Protein 2XTC (pdb70)

Sequence (136 aa):
SITSDEVNFLVYRYLQESGFSHSAFTFGIESHHISQSNINGTLVPPAALISILQKGLQYVEAEISINEDGTVFDGSITSDEVNFLVYRYLQESGFSHSAFTFGIESHISQNGTLVPPAALISILQKGLQYVEAEISI

Foldseek 3Di:
DDDPLRVLLLVLLVCVLVVVPVCNVVSCVVSVNVPRDDDVVPQDHCNNVVVVVVVVVVVVVVCVVPVPPDPPDD/DDDPLRVLVVVLLVCVVVVVVVCNVVSCVVVCNVCVVVVQDPCNNVVVVVVVVVVVVVVVVD

CATH classification: 1.20.960.30

GO terms:
  GO:0042802 identical protein binding (F, IPI)
  GO:0005515 protein binding (F, IPI)
  GO:0005654 nucleoplasm (C, TAS)
  GO:0072686 mitotic spindle (C, IDA)
  GO:0005634 nucleus (C, IDA)
  GO:0000976 transcription cis-regulatory region binding (F, IDA)
  GO:0003714 transcription corepressor activity (F, IDA)
  GO:0045893 positive regulation of DNA-templated transcription (P, IDA)
  GO:0045944 positive regulation of transcription by RNA polymerase II (P, IDA)
  GO:0042393 histone binding (F, IDA)
  GO:0000118 histone deacetylase complex (C, IDA)
  GO:0017053 transcription repressor complex (C, IDA)
  GO:0000122 negative regulation of transcription by RNA polymerase II (P, IDA)
  GO:0003714 transcription corepressor activity (F, IGI)
  GO:0006508 proteolysis (P, IMP)
  GO:0090263 positive regulation of canonical Wnt signaling pathway (P, IMP)
  GO:0007605 sensory perception of sound (P, IMP)

Solvent-accessible surface area: 8501 Å² total; per-residue (Å²): 140,23,75,80,66,72,4,10,23,18,0,45,42,16,0,84,82,49,57,30,76,122,0,10,151,24,0,8,128,50,13,105,26,93,125,21,154,49,84,20,129,141,24,82,104,39,11,3,64,51,27,0,40,54,0,53,68,49,56,111,54,69,112,65,139,116,129,138,41,88,147,188,102,127,142,27,62,76,107,91,2,9,64,20,0,46,46,16,0,81,80,52,51,31,70,119,0,10,150,31,0,6,110,34,11,151,34,118,123,109,33,135,154,21,75,100,42,14,2,57,62,33,0,59,63,0,51,84,60,57,62,60,95,90,84,130

Structure (mmCIF, N/CA/C/O backbone):
data_2XTC
#
_entry.id   2XTC
#
_cell.length_a   59.541
_cell.length_b   59.541
_cell.length_c   193.880
_cell.angle_alpha   90.00
_cell.angle_beta   90.00
_cell.angle_gamma   120.00
#
_symmetry.space_group_name_H-M   'P 61 2 2'
#
loop_
_entity.id
_entity.type
_entity.pdbx_description
1 polymer 'F-BOX-LIKE/WD REPEAT-CONTAINING PROTEIN TBL1X'
2 water water
#
loop_
_atom_site.group_PDB
_atom_site.id
_atom_site.type_symbol
_atom_site.label_atom_id
_atom_site.label_alt_id
_atom_site.label_comp_id
_atom_site.label_asym_id
_atom_site.label_entity_id
_atom_site.label_seq_id
_atom_site.pdbx_PDB_ins_code
_atom_site.Cartn_x
_atom_site.Cartn_y
_atom_site.Cartn_z
_atom_site.occupancy
_atom_site.B_iso_or_equiv
_atom_site.auth_seq_id
_atom_site.auth_comp_id
_atom_site.auth_asym_id
_atom_site.auth_atom_id
_atom_site.pdbx_PDB_model_num
ATOM 1 N N . SER A 1 2 ? -5.915 -18.489 -22.384 1.00 55.71 2 SER A N 1
ATOM 2 C CA . SER A 1 2 ? -7.025 -18.908 -21.454 1.00 55.37 2 SER A CA 1
ATOM 3 C C . SER A 1 2 ? -6.830 -18.191 -20.020 1.00 54.41 2 SER A C 1
ATOM 4 O O . SER A 1 2 ? -5.698 -18.058 -19.425 1.00 55.21 2 SER A O 1
ATOM 7 N N . ILE A 1 3 ? -8.058 -17.832 -19.478 1.00 52.83 3 ILE A N 1
ATOM 8 C CA . ILE A 1 3 ? -8.040 -16.379 -18.907 1.00 50.96 3 ILE A CA 1
ATOM 9 C C . ILE A 1 3 ? -7.691 -16.377 -17.423 1.00 49.43 3 ILE A C 1
ATOM 10 O O . ILE A 1 3 ? -8.240 -17.169 -16.665 1.00 49.12 3 ILE A O 1
ATOM 15 N N . THR A 1 4 ? -6.758 -15.515 -17.014 1.00 47.64 4 THR A N 1
ATOM 16 C CA . THR A 1 4 ? -6.342 -15.459 -15.593 1.00 45.95 4 THR A CA 1
ATOM 17 C C . THR A 1 4 ? -7.259 -14.592 -14.713 1.00 44.75 4 THR A C 1
ATOM 18 O O . THR A 1 4 ? -8.039 -13.777 -15.219 1.00 44.32 4 THR A O 1
ATOM 22 N N . SER A 1 5 ? -7.154 -14.773 -13.397 1.00 43.09 5 SER A N 1
ATOM 23 C CA . SER A 1 5 ? -7.903 -13.952 -12.443 1.00 42.13 5 SER A CA 1
ATOM 24 C C . SER A 1 5 ? -7.582 -12.465 -12.585 1.00 40.75 5 SER A C 1
ATOM 25 O O . SER A 1 5 ? -8.484 -11.640 -12.502 1.00 39.69 5 SER A O 1
ATOM 28 N N . ASP A 1 6 ? -6.305 -12.140 -12.811 1.00 39.84 6 ASP A N 1
ATOM 29 C CA . ASP A 1 6 ? -5.869 -10.748 -12.991 1.00 39.89 6 ASP A CA 1
ATOM 30 C C . ASP A 1 6 ? -6.550 -10.096 -14.182 1.00 39.11 6 ASP A C 1
ATOM 31 O O . ASP A 1 6 ? -7.006 -8.957 -14.103 1.00 39.06 6 ASP A O 1
ATOM 36 N N . GLU A 1 7 ? -6.629 -10.841 -15.275 1.00 38.62 7 GLU A N 1
ATOM 37 C CA . GLU A 1 7 ? -7.269 -10.386 -16.493 1.00 38.09 7 GLU A CA 1
ATOM 38 C C . GLU A 1 7 ? -8.749 -10.124 -16.302 1.00 36.80 7 GLU A C 1
ATOM 39 O O . GLU A 1 7 ? -9.248 -9.058 -16.673 1.00 36.53 7 GLU A O 1
ATOM 45 N N . VAL A 1 8 ? -9.465 -11.082 -15.723 1.00 35.49 8 VAL A N 1
ATOM 46 C CA . VAL A 1 8 ? -10.886 -10.834 -15.485 1.00 34.16 8 VAL A CA 1
ATOM 47 C C . VAL A 1 8 ? -11.107 -9.717 -14.469 1.00 32.99 8 VAL A C 1
ATOM 48 O O . VAL A 1 8 ? -11.991 -8.906 -14.663 1.00 32.75 8 VAL A O 1
ATOM 52 N N . ASN A 1 9 ? -10.265 -9.652 -13.436 1.00 31.93 9 ASN A N 1
ATOM 53 C CA . ASN A 1 9 ? -10.303 -8.552 -12.465 1.00 31.15 9 ASN A CA 1
ATOM 54 C C . ASN A 1 9 ? -10.071 -7.195 -13.140 1.00 30.54 9 ASN A C 1
ATOM 55 O O . ASN A 1 9 ? -10.807 -6.255 -12.894 1.00 31.01 9 ASN A O 1
ATOM 60 N N . PHE A 1 10 ? -9.087 -7.106 -14.024 1.00 30.41 10 PHE A N 1
ATOM 61 C CA . PHE A 1 10 ? -8.858 -5.848 -14.731 1.00 30.63 10 PHE A CA 1
ATOM 62 C C . PHE A 1 10 ? -10.039 -5.445 -15.614 1.00 30.39 10 PHE A C 1
ATOM 63 O O . PHE A 1 10 ? -10.474 -4.286 -15.600 1.00 30.49 10 PHE A O 1
ATOM 71 N N . LEU A 1 11 ? -10.562 -6.416 -16.362 1.00 29.74 11 LEU A N 1
ATOM 72 C CA . LEU A 1 11 ? -11.762 -6.231 -17.182 1.00 29.28 11 LEU A CA 1
ATOM 73 C C . LEU A 1 11 ? -12.934 -5.721 -16.369 1.00 28.26 11 LEU A C 1
ATOM 74 O O . LEU A 1 11 ? -13.601 -4.772 -16.775 1.00 28.29 11 LEU A O 1
ATOM 79 N N . VAL A 1 12 ? -13.175 -6.349 -15.216 1.00 27.28 12 VAL A N 1
ATOM 80 C CA . VAL A 1 12 ? -14.250 -5.942 -14.297 1.00 26.23 12 VAL A CA 1
ATOM 81 C C . VAL A 1 12 ? -14.015 -4.545 -13.692 1.00 25.68 12 VAL A C 1
ATOM 82 O O . VAL A 1 12 ? -14.919 -3.717 -13.652 1.00 25.13 12 VAL A O 1
ATOM 86 N N . TYR A 1 13 ? -12.800 -4.306 -13.212 1.00 25.68 13 TYR A N 1
ATOM 87 C CA . TYR A 1 13 ? -12.416 -2.999 -12.689 1.00 25.84 13 TYR A CA 1
ATOM 88 C C . TYR A 1 13 ? -12.737 -1.902 -13.722 1.00 25.83 13 TYR A C 1
ATOM 89 O O . TYR A 1 13 ? -13.384 -0.895 -13.402 1.00 25.50 13 TYR A O 1
ATOM 98 N N . ARG A 1 14 ? -12.300 -2.126 -14.959 1.00 25.27 14 ARG A N 1
ATOM 99 C CA . ARG A 1 14 ? -12.533 -1.170 -16.048 1.00 26.06 14 ARG A CA 1
ATOM 100 C C . ARG A 1 14 ? -14.002 -1.019 -16.404 1.00 26.15 14 ARG A C 1
ATOM 101 O O . ARG A 1 14 ? -14.454 0.088 -16.695 1.00 26.93 14 ARG A O 1
ATOM 109 N N . TYR A 1 15 ? -14.764 -2.112 -16.347 1.00 26.21 15 TYR A N 1
ATOM 110 C CA . TYR A 1 15 ? -16.224 -2.016 -16.490 1.00 26.13 15 TYR A CA 1
ATOM 111 C C . TYR A 1 15 ? -16.857 -1.119 -15.428 1.00 26.31 15 TYR A C 1
ATOM 112 O O . TYR A 1 15 ? -17.714 -0.294 -15.748 1.00 26.72 15 TYR A O 1
ATOM 121 N N . LEU A 1 16 ? -16.462 -1.282 -14.162 1.00 26.08 16 LEU A N 1
ATOM 122 C CA . LEU A 1 16 ? -17.064 -0.481 -13.097 1.00 26.11 16 LEU A CA 1
ATOM 123 C C . LEU A 1 16 ? -16.709 1.001 -13.277 1.00 26.69 16 LEU A C 1
ATOM 124 O O . LEU A 1 16 ? -17.540 1.871 -13.044 1.00 26.23 16 LEU A O 1
ATOM 129 N N . GLN A 1 17 ? -15.466 1.265 -13.685 1.00 27.50 17 GLN A N 1
ATOM 130 C CA . G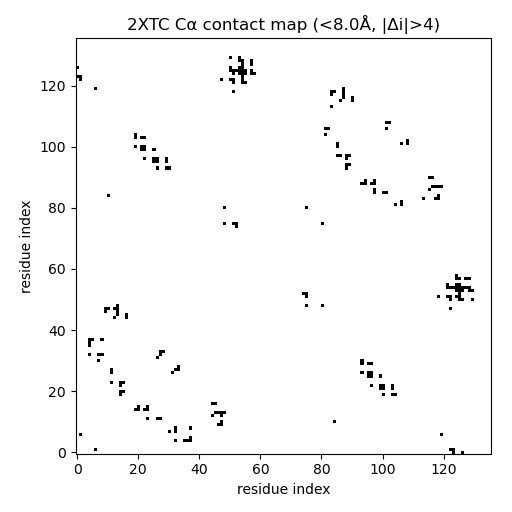LN A 1 17 ? -14.988 2.627 -13.941 1.00 28.63 17 GLN A CA 1
ATOM 131 C C . GLN A 1 17 ? -15.779 3.285 -15.064 1.00 28.90 17 GLN A C 1
ATOM 132 O O . GLN A 1 17 ? -16.329 4.365 -14.888 1.00 29.28 17 GLN A O 1
ATOM 138 N N . GLU A 1 18 ? -15.834 2.599 -16.204 1.00 29.70 18 GLU A N 1
ATOM 139 C CA . GLU A 1 18 ? -16.476 3.102 -17.411 1.00 30.58 18 GLU A CA 1
ATOM 140 C C . GLU A 1 18 ? -17.971 3.309 -17.245 1.00 30.96 18 GLU A C 1
ATOM 141 O O . GLU A 1 18 ? -18.545 4.182 -17.905 1.00 31.40 18 GLU A O 1
ATOM 147 N N . SER A 1 19 ? -18.588 2.543 -16.339 1.00 31.01 19 SER A N 1
ATOM 148 C CA . SER A 1 19 ? -20.028 2.657 -16.078 1.00 30.54 19 SER A CA 1
ATOM 149 C C . SER A 1 19 ? -20.328 3.645 -14.955 1.00 30.85 19 SER A C 1
ATOM 150 O O . SER A 1 19 ? -21.487 3.806 -14.562 1.00 30.96 19 SER A O 1
ATOM 153 N N . GLY A 1 20 ? -19.297 4.313 -14.438 1.00 30.61 20 GLY A N 1
ATOM 154 C CA . GLY A 1 20 ? -19.489 5.251 -13.329 1.00 30.68 20 GLY A CA 1
ATOM 155 C C . GLY A 1 20 ? -19.951 4.614 -12.018 1.00 30.54 20 GLY A C 1
ATOM 156 O O . GLY A 1 20 ? -20.675 5.251 -11.238 1.00 30.68 20 GLY A O 1
ATOM 157 N N . PHE A 1 21 ? -19.551 3.357 -11.780 1.00 30.05 21 PHE A N 1
ATOM 158 C CA . PHE A 1 21 ? -19.754 2.697 -10.468 1.00 30.04 21 PHE A CA 1
ATOM 159 C C . PHE A 1 21 ? -18.558 2.984 -9.556 1.00 29.31 21 PHE A C 1
ATOM 160 O O . PHE A 1 21 ? -17.703 2.143 -9.306 1.00 28.68 21 PHE A O 1
ATOM 168 N N . SER A 1 22 ? -18.553 4.213 -9.076 1.00 28.69 22 SER A N 1
ATOM 169 C CA . SER A 1 22 ? -17.480 4.852 -8.363 1.00 28.54 22 SER A CA 1
ATOM 170 C C . SER A 1 22 ? -17.109 4.139 -7.046 1.00 27.29 22 SER A C 1
ATOM 171 O O . SER A 1 22 ? -15.943 3.937 -6.719 1.00 26.46 22 SER A O 1
ATOM 174 N N . HIS A 1 23 ? -18.133 3.781 -6.293 1.00 26.95 23 HIS A N 1
ATOM 175 C CA . HIS A 1 23 ? -17.975 3.157 -4.988 1.00 26.82 23 HIS A CA 1
ATOM 176 C C . HIS A 1 23 ? -17.485 1.716 -5.118 1.00 26.39 23 HIS A C 1
ATOM 177 O O . HIS A 1 23 ? -16.606 1.276 -4.370 1.00 27.27 23 HIS A O 1
ATOM 184 N N . SER A 1 24 ? -18.027 1.000 -6.097 1.00 26.12 24 SER A N 1
ATOM 185 C CA . SER A 1 24 ? -17.599 -0.361 -6.395 1.00 25.67 24 SER A CA 1
ATOM 186 C C . SER A 1 24 ? -16.208 -0.422 -6.977 1.00 25.62 24 SER A C 1
ATOM 187 O O . SER A 1 24 ? -15.427 -1.298 -6.587 1.00 26.13 24 SER A O 1
ATOM 190 N N . ALA A 1 25 ? -15.897 0.480 -7.917 1.00 24.99 25 ALA A N 1
ATOM 191 C CA . ALA A 1 25 ? -14.556 0.562 -8.497 1.00 25.32 25 ALA A CA 1
ATOM 192 C C . ALA A 1 25 ? -13.478 0.687 -7.422 1.00 25.11 25 ALA A C 1
ATOM 193 O O . ALA A 1 25 ? -12.472 -0.037 -7.434 1.00 25.07 25 ALA A O 1
ATOM 195 N N . PHE A 1 26 ? -13.701 1.615 -6.496 1.00 25.83 26 PHE A N 1
ATOM 196 C CA . PHE A 1 26 ? -12.789 1.873 -5.391 1.00 26.29 26 PHE A CA 1
ATOM 197 C C . PHE A 1 26 ? -12.532 0.615 -4.530 1.00 26.46 26 PHE A C 1
ATOM 198 O O . PHE A 1 26 ? -11.387 0.205 -4.313 1.00 26.24 26 PHE A O 1
ATOM 206 N N . THR A 1 27 ? -13.620 0.024 -4.054 1.00 27.00 27 THR A N 1
ATOM 207 C CA . THR A 1 27 ? -13.580 -1.156 -3.203 1.00 28.29 27 THR A CA 1
ATOM 208 C C . THR A 1 27 ? -12.929 -2.311 -3.951 1.00 27.55 27 THR A C 1
ATOM 209 O O . THR A 1 27 ? -12.081 -2.992 -3.402 1.00 28.01 27 THR A O 1
ATOM 213 N N . PHE A 1 28 ? -13.301 -2.493 -5.216 1.00 27.13 28 PHE A N 1
ATOM 214 C CA . PHE A 1 28 ? -12.801 -3.606 -5.999 1.00 26.91 28 PHE A CA 1
ATOM 215 C C . PHE A 1 28 ? -11.330 -3.475 -6.376 1.00 26.76 28 PHE A C 1
ATOM 216 O O . PHE A 1 28 ? -10.599 -4.442 -6.304 1.00 26.89 28 PHE A O 1
ATOM 224 N N . GLY A 1 29 ? -10.888 -2.283 -6.764 1.00 27.40 29 GLY A N 1
ATOM 225 C CA . GLY A 1 29 ? -9.455 -2.053 -6.979 1.00 27.68 29 GLY A CA 1
ATOM 226 C C . GLY A 1 29 ? -8.579 -2.481 -5.803 1.00 28.15 29 GLY A C 1
ATOM 227 O O . GLY A 1 29 ? -7.499 -3.039 -5.995 1.00 28.24 29 GLY A O 1
ATOM 228 N N . ILE A 1 30 ? -9.042 -2.220 -4.582 1.00 29.09 30 ILE A N 1
ATOM 229 C CA . ILE A 1 30 ? -8.325 -2.634 -3.371 1.00 29.48 30 ILE A CA 1
ATOM 230 C C . ILE A 1 30 ? -8.444 -4.144 -3.093 1.00 29.78 30 ILE A C 1
ATOM 231 O O . ILE A 1 30 ? -7.435 -4.821 -2.910 1.00 29.67 30 ILE A O 1
ATOM 236 N N . GLU A 1 31 ? -9.676 -4.656 -3.074 1.00 30.09 31 GLU A N 1
ATOM 237 C CA . GLU A 1 31 ? -9.951 -6.064 -2.790 1.00 30.87 31 GLU A CA 1
ATOM 238 C C . GLU A 1 31 ? -9.310 -7.040 -3.767 1.00 31.38 31 GLU A C 1
ATOM 239 O O . GLU A 1 31 ? -8.880 -8.116 -3.363 1.00 31.52 31 GLU A O 1
ATOM 245 N N . SER A 1 32 ? -9.262 -6.670 -5.045 1.00 31.48 32 SER A N 1
ATOM 246 C CA . SER A 1 32 ? -8.645 -7.513 -6.067 1.00 32.13 32 SER A CA 1
ATOM 247 C C . SER A 1 32 ? -7.141 -7.260 -6.186 1.00 32.32 32 SER A C 1
ATOM 248 O O . SER A 1 32 ? -6.497 -7.862 -7.029 1.00 31.69 32 SER A O 1
ATOM 251 N N . HIS A 1 33 ? -6.608 -6.365 -5.341 1.00 33.22 33 HIS A N 1
ATOM 252 C CA A HIS A 1 33 ? -5.192 -5.975 -5.394 0.50 33.69 33 HIS A CA 1
ATOM 253 C CA B HIS A 1 33 ? -5.205 -5.929 -5.389 0.50 33.56 33 HIS A CA 1
ATOM 254 C C . HIS A 1 33 ? -4.773 -5.572 -6.826 1.00 33.92 33 HIS A C 1
ATOM 255 O O . HIS A 1 33 ? -3.738 -6.027 -7.329 1.00 33.52 33 HIS A O 1
ATOM 268 N N . ILE A 1 34 ? -5.581 -4.723 -7.478 1.00 34.68 34 ILE A N 1
ATOM 269 C CA . ILE A 1 34 ? -5.365 -4.295 -8.888 1.00 35.71 34 ILE A CA 1
ATOM 270 C C . ILE A 1 34 ? -3.995 -3.657 -9.202 1.00 37.00 34 ILE A C 1
ATOM 271 O O . ILE A 1 34 ? -3.450 -3.846 -10.297 1.00 36.32 34 ILE A O 1
ATOM 276 N N . SER A 1 35 ? -3.447 -2.916 -8.237 1.00 39.13 35 SER A N 1
ATOM 277 C CA . SER A 1 35 ? -2.147 -2.242 -8.384 1.00 41.28 35 SER A CA 1
ATOM 278 C C . SER A 1 35 ? -0.993 -3.224 -8.547 1.00 43.44 35 SER A C 1
ATOM 279 O O . SER A 1 35 ? 0.086 -2.856 -9.030 1.00 43.61 35 SER A O 1
ATOM 282 N N . GLN A 1 36 ? -1.226 -4.469 -8.138 1.00 45.56 36 GLN A N 1
ATOM 283 C CA . GLN A 1 36 ? -0.178 -5.476 -8.153 1.00 48.31 36 GLN A CA 1
ATOM 284 C C . GLN A 1 36 ? -0.319 -6.354 -9.375 1.00 49.09 36 GLN A C 1
ATOM 285 O O . GLN A 1 36 ? 0.469 -7.275 -9.582 1.00 49.54 36 GLN A O 1
ATOM 291 N 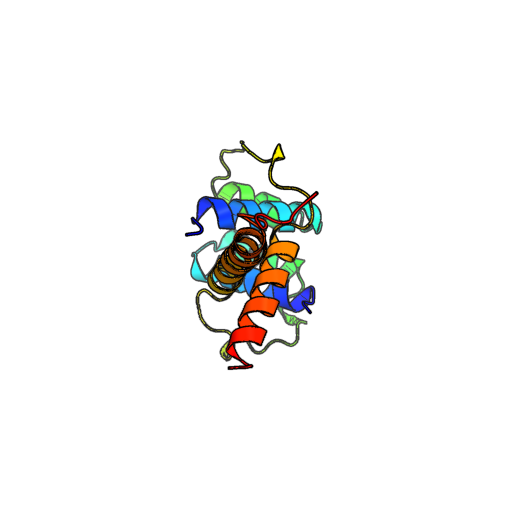N . SER A 1 37 ? -1.341 -6.066 -10.179 1.00 50.31 37 SER A N 1
ATOM 292 C CA . SER A 1 37 ? -1.538 -6.779 -11.412 1.00 51.68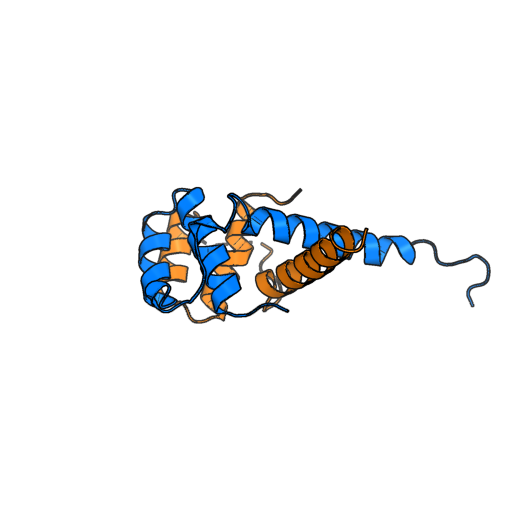 37 SER A CA 1
ATOM 293 C C . SER A 1 37 ? -0.639 -6.062 -12.524 1.00 52.30 37 SER A C 1
ATOM 294 O O . SER A 1 37 ? -0.087 -4.953 -12.341 1.00 52.89 37 SER A O 1
ATOM 297 N N . ASN A 1 38 ? -0.549 -6.771 -13.643 1.00 52.70 38 ASN A N 1
ATOM 298 C CA . ASN A 1 38 ? 0.659 -6.577 -14.491 1.00 52.96 38 ASN A CA 1
ATOM 299 C C . ASN A 1 38 ? 0.123 -6.278 -15.879 1.00 51.91 38 ASN A C 1
ATOM 300 O O . ASN A 1 38 ? 0.742 -6.579 -16.901 1.00 52.67 38 ASN A O 1
ATOM 305 N N . ILE A 1 39 ? -1.059 -5.675 -15.882 1.00 50.39 39 ILE A N 1
ATOM 306 C CA . ILE A 1 39 ? -1.794 -5.361 -17.088 1.00 48.86 39 ILE A CA 1
ATOM 307 C C . ILE A 1 39 ? -1.630 -3.865 -17.369 1.00 47.98 39 ILE A C 1
ATOM 308 O O . ILE A 1 39 ? -1.757 -3.038 -16.468 1.00 47.82 39 ILE A O 1
ATOM 313 N N . ASN A 1 40 ? -1.292 -3.538 -18.613 1.00 46.61 40 ASN A N 1
ATOM 314 C CA . ASN A 1 40 ? -1.161 -2.155 -19.060 1.00 45.23 40 ASN A CA 1
ATOM 315 C C . ASN A 1 40 ? -2.533 -1.668 -19.475 1.00 44.24 40 ASN A C 1
ATOM 316 O O . ASN A 1 40 ? -2.990 -1.955 -20.587 1.00 44.01 40 ASN A O 1
ATOM 321 N N . GLY A 1 41 ? -3.187 -0.940 -18.568 1.00 43.28 41 GLY A N 1
ATOM 322 C CA . GLY A 1 41 ? -4.538 -0.411 -18.788 1.00 42.12 41 GLY A CA 1
ATOM 323 C C . GLY A 1 41 ? -4.726 0.435 -20.035 1.00 41.48 41 GLY A C 1
ATOM 324 O O . GLY A 1 41 ? -5.798 0.424 -20.639 1.00 41.04 41 GLY A O 1
ATOM 325 N N . THR A 1 42 ? -3.683 1.172 -20.423 1.00 40.97 42 THR A N 1
ATOM 326 C CA . THR A 1 42 ? -3.746 2.043 -21.604 1.00 40.53 42 THR A CA 1
ATOM 327 C C . THR A 1 42 ? -3.888 1.218 -22.887 1.00 40.15 42 THR A C 1
ATOM 328 O O . THR A 1 42 ? -4.333 1.736 -23.905 1.00 40.35 42 THR A O 1
ATOM 332 N N . LEU A 1 43 ? -3.522 -0.063 -22.819 1.00 39.80 43 LEU A N 1
ATOM 333 C CA . LEU A 1 43 ? -3.707 -0.994 -23.938 1.00 39.82 43 LEU A CA 1
ATOM 334 C C . LEU A 1 43 ? -5.033 -1.763 -23.889 1.00 39.29 43 LEU A C 1
ATOM 335 O O . LEU A 1 43 ? -5.348 -2.526 -24.807 1.00 39.32 43 LEU A O 1
ATOM 340 N N . VAL A 1 44 ? -5.804 -1.557 -22.825 1.00 38.31 44 VAL A N 1
ATOM 341 C CA . VAL A 1 44 ? -7.115 -2.180 -22.705 1.00 37.54 44 VAL A CA 1
ATOM 342 C C . VAL A 1 44 ? -8.178 -1.224 -23.261 1.00 37.33 44 VAL A C 1
ATOM 343 O O . VAL A 1 44 ? -8.369 -0.130 -22.723 1.00 36.74 44 VAL A O 1
ATOM 347 N N . PRO A 1 45 ? -8.863 -1.630 -24.351 1.00 37.19 45 PRO A N 1
ATOM 348 C CA . PRO A 1 45 ? -9.830 -0.760 -25.020 1.00 37.03 45 PRO A CA 1
ATOM 349 C C . PRO A 1 45 ? -11.096 -0.593 -24.178 1.00 37.31 45 PRO A C 1
ATOM 350 O O . PRO A 1 45 ? -11.330 -1.392 -23.259 1.00 37.56 45 PRO A O 1
ATOM 354 N N . PRO A 1 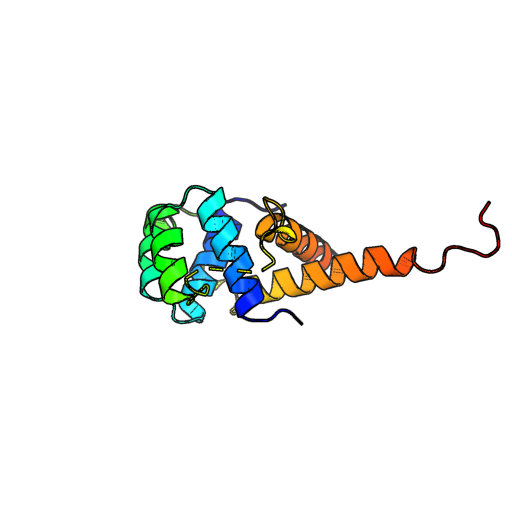46 ? -11.915 0.427 -24.490 1.00 36.90 46 PRO A N 1
ATOM 355 C CA . PRO A 1 46 ? -13.147 0.629 -23.725 1.00 36.64 46 PRO A CA 1
ATOM 356 C C . PRO A 1 46 ? -14.177 -0.451 -24.063 1.00 36.39 46 PRO A C 1
ATOM 357 O O . PRO A 1 46 ? -14.145 -1.003 -25.168 1.00 36.42 46 PRO A O 1
ATOM 361 N N . ALA A 1 47 ? -15.054 -0.762 -23.101 1.00 35.73 47 ALA A N 1
ATOM 362 C CA . ALA A 1 47 ? -16.094 -1.796 -23.240 1.00 34.18 47 ALA A CA 1
ATOM 363 C C . ALA A 1 47 ? -15.518 -3.187 -23.513 1.00 33.67 47 ALA A C 1
ATOM 364 O O . ALA A 1 47 ? -16.184 -4.044 -24.119 1.00 33.05 47 ALA A O 1
ATOM 366 N N . ALA A 1 48 ? -14.285 -3.416 -23.064 1.00 32.61 48 ALA A N 1
ATOM 367 C CA . ALA A 1 48 ? -13.624 -4.697 -23.303 1.00 32.02 48 ALA A CA 1
ATOM 368 C C . ALA A 1 48 ? -14.402 -5.875 -22.700 1.00 32.52 48 ALA A C 1
ATOM 369 O O . ALA A 1 48 ? -14.578 -6.905 -23.366 1.00 32.72 48 ALA A O 1
ATOM 371 N N . LEU A 1 49 ? -14.874 -5.724 -21.457 1.00 32.44 49 LEU A N 1
ATOM 372 C CA . LEU A 1 49 ? -15.643 -6.786 -20.782 1.00 32.19 49 LEU A CA 1
ATOM 373 C C . LEU A 1 49 ? -16.940 -7.102 -21.529 1.00 32.10 49 LEU A C 1
ATOM 374 O O . LEU A 1 49 ? -17.209 -8.245 -21.849 1.00 31.91 49 LEU A O 1
ATOM 379 N N . ILE A 1 50 ? -17.726 -6.071 -21.807 1.00 32.85 50 ILE A N 1
ATOM 380 C CA . ILE A 1 50 ? -18.940 -6.180 -22.601 1.00 33.94 50 ILE A CA 1
ATOM 381 C C . ILE A 1 50 ? -18.709 -6.873 -23.940 1.00 34.29 50 ILE A C 1
ATOM 382 O O . ILE A 1 50 ? -19.497 -7.740 -24.340 1.00 34.33 50 ILE A O 1
ATOM 387 N N . SER A 1 51 ? -17.610 -6.514 -24.605 1.00 34.43 51 SER A N 1
ATOM 388 C CA . SER A 1 51 ? -17.327 -6.974 -25.957 1.00 35.07 51 SER A CA 1
ATOM 389 C C . SER A 1 51 ? -16.928 -8.429 -25.977 1.00 35.31 51 SER A C 1
ATOM 390 O O . SER A 1 51 ? -17.421 -9.180 -26.804 1.00 35.58 51 SER A O 1
ATOM 393 N N . ILE A 1 52 ? -16.035 -8.826 -25.074 1.00 35.55 52 ILE A N 1
ATOM 394 C CA . ILE A 1 52 ? -15.596 -10.219 -25.012 1.00 35.93 52 ILE A CA 1
ATOM 395 C C . ILE A 1 52 ? -16.779 -11.116 -24.624 1.00 36.13 52 ILE A C 1
ATOM 396 O O . ILE A 1 52 ? -16.867 -12.284 -24.995 1.00 36.10 52 ILE A O 1
ATOM 401 N N . LEU A 1 53 ? -17.718 -10.521 -23.915 1.00 36.12 53 LEU A N 1
ATOM 402 C CA . LEU A 1 53 ? -18.815 -11.252 -23.351 1.00 36.55 53 LEU A CA 1
ATOM 403 C C . LEU A 1 53 ? -20.053 -11.479 -24.291 1.00 37.21 53 LEU A C 1
ATOM 404 O O . LEU A 1 53 ? -20.359 -12.658 -24.556 1.00 36.93 53 LEU A O 1
ATOM 409 N N . GLN A 1 54 ? -20.701 -10.346 -24.796 1.00 37.95 54 GLN A N 1
ATOM 410 C CA . GLN A 1 54 ? -20.958 -10.492 -26.448 1.00 38.99 54 GLN A CA 1
ATOM 411 C C . GLN A 1 54 ? -20.419 -11.604 -27.355 1.00 39.14 54 GLN A C 1
ATOM 412 O O . GLN A 1 54 ? -21.212 -12.418 -27.834 1.00 39.30 54 GLN A O 1
ATOM 418 N N . LYS A 1 55 ? -19.118 -11.611 -27.598 1.00 39.07 55 LYS A N 1
ATOM 419 C CA . LYS A 1 55 ? -18.516 -12.592 -28.481 1.00 39.25 55 LYS A CA 1
ATOM 420 C C . LYS A 1 55 ? -18.597 -14.000 -27.918 1.00 38.70 55 LYS A C 1
ATOM 421 O O . LYS A 1 55 ? -18.579 -14.971 -28.667 1.00 39.13 55 LYS A O 1
ATOM 427 N N . GLY A 1 56 ? -18.679 -14.104 -26.596 1.00 37.95 56 GLY A N 1
ATOM 428 C CA . GLY A 1 56 ? -18.829 -15.387 -25.929 1.00 37.21 56 GLY A CA 1
ATOM 429 C C . GLY A 1 56 ? -20.205 -15.967 -26.167 1.00 36.8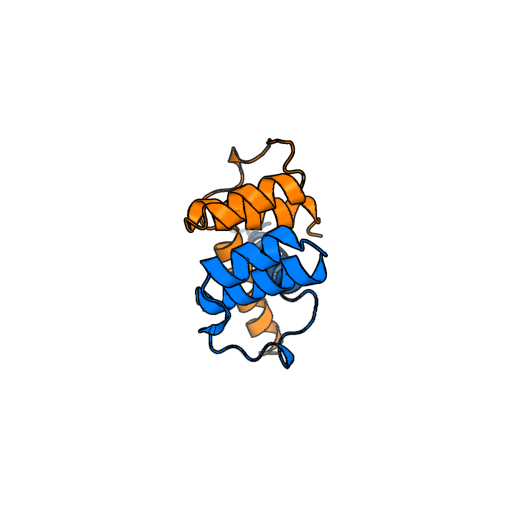6 56 GLY A C 1
ATOM 430 O O . GLY A 1 56 ? -20.336 -17.155 -26.456 1.00 36.61 56 GLY A O 1
ATOM 431 N N . LEU A 1 57 ? -21.214 -15.111 -26.044 1.00 36.54 57 LEU A N 1
ATOM 432 C CA . LEU A 1 57 ? -22.598 -15.448 -26.336 1.00 37.08 57 LEU A CA 1
ATOM 433 C C . LEU A 1 57 ? -22.747 -15.878 -27.799 1.00 37.34 57 LEU A C 1
ATOM 434 O O . LEU A 1 57 ? -23.295 -16.944 -28.080 1.00 37.05 57 LEU A O 1
ATOM 439 N N . GLN A 1 58 ? -22.252 -15.047 -28.717 1.00 37.75 58 GLN A N 1
ATOM 440 C CA . GLN A 1 58 ? -22.231 -15.382 -30.143 1.00 39.06 58 GLN A CA 1
ATOM 441 C C . GLN A 1 58 ? -21.538 -16.708 -30.421 1.00 38.83 58 GLN A C 1
ATOM 442 O O . GLN A 1 58 ? -22.044 -17.509 -31.203 1.00 38.74 58 GLN A O 1
ATOM 448 N N . TYR A 1 59 ? -20.401 -16.942 -29.769 1.00 39.29 59 TYR A N 1
ATOM 449 C CA . TYR A 1 59 ? -19.638 -18.166 -29.990 1.00 40.12 59 TYR A CA 1
ATOM 450 C C . TYR A 1 59 ? -20.448 -19.412 -29.629 1.00 40.49 59 TYR A C 1
ATOM 451 O O . TYR A 1 59 ? -20.440 -20.396 -30.378 1.00 40.25 59 TYR A O 1
ATOM 460 N N . VAL A 1 60 ? -21.137 -19.361 -28.487 1.00 40.44 60 VAL A N 1
ATOM 461 C CA . VAL A 1 60 ? -22.012 -20.448 -28.055 1.00 40.35 60 VAL A CA 1
ATOM 462 C C . VAL A 1 60 ? -23.196 -20.639 -29.013 1.00 40.62 60 VAL A C 1
ATOM 463 O O . VAL A 1 60 ? -23.546 -21.773 -29.329 1.00 40.22 60 VAL A O 1
ATOM 467 N N . GLU A 1 61 ? -23.799 -19.538 -29.464 1.00 41.28 61 GLU A N 1
ATOM 468 C CA . GLU A 1 61 ? -24.892 -19.586 -30.442 1.00 42.93 61 GLU A CA 1
ATOM 469 C C . GLU A 1 61 ? -24.487 -20.331 -31.718 1.00 42.93 61 GLU A C 1
ATOM 470 O O . GLU A 1 61 ? -25.261 -21.132 -32.239 1.00 43.12 61 GLU A O 1
ATOM 476 N N . ALA A 1 62 ? -23.267 -20.075 -32.188 1.00 43.53 62 ALA A N 1
ATOM 477 C CA . ALA A 1 62 ? -22.708 -20.708 -33.389 1.00 44.32 62 ALA A CA 1
ATOM 478 C C . ALA A 1 62 ? -22.347 -22.179 -33.186 1.00 45.01 62 ALA A C 1
ATOM 479 O O . ALA A 1 62 ? -22.512 -22.985 -34.100 1.00 45.39 62 ALA A O 1
ATOM 481 N N . GLU A 1 63 ? -21.846 -22.520 -31.997 1.00 45.75 63 GLU A N 1
ATOM 482 C CA . GLU A 1 63 ? -21.627 -23.914 -31.597 1.00 46.33 63 GLU A CA 1
ATOM 483 C C . GLU A 1 63 ? -22.931 -24.722 -31.615 1.00 46.31 63 GLU A C 1
ATOM 484 O O . GLU A 1 63 ? -22.936 -25.899 -31.980 1.00 46.61 63 GLU A O 1
ATOM 490 N N . ILE A 1 64 ? -24.023 -24.082 -31.199 1.00 45.88 64 ILE A N 1
ATOM 491 C CA . ILE A 1 64 ? -25.354 -24.687 -31.212 1.00 45.58 64 ILE A CA 1
ATOM 492 C C . ILE A 1 64 ? -25.885 -24.850 -32.650 1.00 46.15 64 ILE A C 1
ATOM 493 O O . ILE A 1 64 ? -26.238 -25.958 -33.059 1.00 46.18 64 ILE A O 1
ATOM 498 N N . SER A 1 65 ? -25.916 -23.753 -33.410 1.00 46.48 65 SER A N 1
ATOM 499 C CA . SER A 1 65 ? -26.550 -23.737 -34.733 1.00 46.83 65 SER A CA 1
ATOM 500 C C . SER A 1 65 ? -25.949 -24.715 -35.769 1.00 46.79 65 SER A C 1
ATOM 501 O O . SER A 1 65 ? -26.667 -25.166 -36.662 1.00 46.83 65 SER A O 1
ATOM 504 N N . ILE A 1 66 ? -24.667 -25.063 -35.642 1.00 46.60 66 ILE A N 1
ATOM 505 C CA . ILE A 1 66 ? -24.080 -26.074 -36.535 1.00 46.92 66 ILE A CA 1
ATOM 506 C C . ILE A 1 66 ? -24.689 -27.484 -36.388 1.00 46.44 66 ILE A C 1
ATOM 507 O O . ILE A 1 66 ? -24.781 -28.229 -37.371 1.00 46.26 66 ILE A O 1
ATOM 512 N N . ASN A 1 67 ? -25.097 -27.842 -35.171 1.00 45.91 67 ASN A N 1
ATOM 513 C CA . ASN A 1 67 ? -25.756 -29.123 -34.925 1.00 45.42 67 ASN A CA 1
ATOM 514 C C . ASN A 1 67 ? -27.275 -29.028 -34.815 1.00 44.66 67 ASN A C 1
ATOM 515 O O . ASN A 1 67 ? -27.914 -29.988 -34.397 1.00 44.42 67 ASN A O 1
ATOM 520 N N . GLU A 1 68 ? -27.844 -27.886 -35.194 1.00 43.66 68 GLU A N 1
ATOM 521 C CA . GLU A 1 68 ? -29.262 -27.604 -34.952 1.00 43.63 68 GLU A CA 1
ATOM 522 C C . GLU A 1 68 ? -30.243 -28.498 -35.746 1.00 43.21 68 GLU A C 1
ATOM 523 O O . GLU A 1 68 ? -31.286 -28.917 -35.218 1.00 42.39 68 GLU A O 1
ATOM 529 N N . ASP A 1 69 ? -29.910 -28.779 -37.006 1.00 42.64 69 ASP A N 1
ATOM 530 C CA . ASP A 1 69 ? -30.803 -29.551 -37.872 1.00 42.35 69 ASP A CA 1
ATOM 531 C C . ASP A 1 69 ? -30.533 -31.050 -37.799 1.00 41.64 69 ASP A C 1
ATOM 532 O O . ASP A 1 69 ? -31.449 -31.853 -37.986 1.00 41.60 69 ASP A O 1
ATOM 537 N N . GLY A 1 70 ? -29.283 -31.423 -37.519 1.00 40.97 70 GLY A N 1
ATOM 538 C CA . GLY A 1 70 ? -28.825 -32.808 -37.708 1.00 40.30 70 GLY A CA 1
ATOM 539 C C . GLY A 1 70 ? -28.823 -33.099 -39.200 1.00 39.93 70 GLY A C 1
ATOM 540 O O . GLY A 1 70 ? -28.848 -32.173 -40.015 1.00 40.71 70 GLY A O 1
ATOM 541 N N . THR A 1 71 ? -28.790 -34.368 -39.586 1.00 39.10 71 THR A N 1
ATOM 542 C CA . THR A 1 71 ? -28.891 -34.702 -41.018 1.00 38.31 71 THR A CA 1
ATOM 543 C C . THR A 1 71 ? -30.041 -35.681 -41.246 1.00 38.02 71 THR A C 1
ATOM 544 O O . THR A 1 71 ? -30.529 -36.307 -40.294 1.00 37.85 71 THR A O 1
ATOM 548 N N . VAL A 1 72 ? -30.450 -35.820 -42.507 1.00 37.36 72 VAL A N 1
ATOM 549 C CA . VAL A 1 72 ? -31.494 -36.774 -42.891 1.00 36.69 72 VAL A CA 1
ATOM 550 C C . VAL A 1 72 ? -31.009 -38.251 -42.856 1.00 37.18 72 VAL A C 1
ATOM 551 O O . VAL A 1 72 ? -31.791 -39.181 -43.072 1.00 37.11 72 VAL A O 1
ATOM 555 N N . PHE A 1 73 ? -29.728 -38.451 -42.541 1.00 37.00 73 PHE A N 1
ATOM 556 C CA . PHE A 1 73 ? -29.164 -39.784 -42.366 1.00 37.35 73 PHE A CA 1
ATOM 557 C C . PHE A 1 73 ? -28.979 -40.204 -40.891 1.00 37.35 73 PHE A C 1
ATOM 558 O O . PHE A 1 73 ? -28.506 -41.314 -40.619 1.00 37.65 73 PHE A O 1
ATOM 566 N N . ASP A 1 74 ? -29.354 -39.345 -39.943 1.00 37.17 74 ASP A N 1
ATOM 567 C CA . ASP A 1 74 ? -29.198 -39.697 -38.524 1.00 37.59 74 ASP A CA 1
ATOM 568 C C . ASP A 1 74 ? -30.030 -40.930 -38.148 1.00 37.72 74 ASP A C 1
ATOM 569 O O . ASP A 1 74 ? -31.144 -41.114 -38.671 1.00 37.55 74 ASP A O 1
ATOM 574 N N . GLY A 1 75 ? -29.499 -41.762 -37.245 1.00 37.79 75 GLY A N 1
ATOM 575 C CA . GLY A 1 75 ? -30.262 -42.913 -36.707 1.00 37.48 75 GLY A CA 1
ATOM 576 C C . GLY A 1 75 ? -29.601 -43.713 -35.597 1.00 37.42 75 GLY A C 1
ATOM 577 O O . GLY A 1 75 ? -29.196 -43.168 -34.564 1.00 37.90 75 GLY A O 1
ATOM 578 N N . SER B 1 2 ? -28.039 -9.564 -27.879 1.00 51.14 2 SER B N 1
ATOM 579 C CA . SER B 1 2 ? -27.338 -8.332 -27.394 1.00 51.47 2 SER B CA 1
ATOM 580 C C . SER B 1 2 ? -27.408 -8.144 -25.862 1.00 50.91 2 SER B C 1
ATOM 581 O O . SER B 1 2 ? -28.456 -7.806 -25.309 1.00 51.10 2 SER B O 1
ATOM 584 N N . ILE B 1 3 ? -26.276 -8.353 -25.193 1.00 50.05 3 ILE B N 1
ATOM 585 C CA . ILE B 1 3 ? -26.220 -8.327 -23.735 1.00 48.93 3 ILE B CA 1
ATOM 586 C C . ILE B 1 3 ? -26.624 -6.961 -23.174 1.00 48.20 3 ILE B C 1
ATOM 587 O O . ILE B 1 3 ? -26.154 -5.928 -23.637 1.00 48.07 3 ILE B O 1
ATOM 592 N N . THR B 1 4 ? -27.527 -6.973 -22.198 1.00 47.34 4 THR B N 1
ATOM 593 C CA . THR B 1 4 ? -27.964 -5.752 -21.536 1.00 46.83 4 THR B CA 1
ATOM 594 C C . THR B 1 4 ? -27.060 -5.390 -20.338 1.00 45.62 4 THR B C 1
ATOM 595 O O . THR B 1 4 ? -26.202 -6.184 -19.939 1.00 44.85 4 THR B O 1
ATOM 599 N N . SER B 1 5 ? -27.254 -4.182 -19.805 1.00 44.80 5 SER B N 1
ATOM 600 C CA . SER B 1 5 ? -26.553 -3.680 -18.616 1.00 44.18 5 SER B CA 1
ATOM 601 C C . SER B 1 5 ? -26.841 -4.528 -17.397 1.00 43.56 5 SER B C 1
ATOM 602 O O . SER B 1 5 ? -25.919 -4.958 -16.700 1.00 43.92 5 SER B O 1
ATOM 605 N N . ASP B 1 6 ? -28.128 -4.750 -17.146 1.00 42.89 6 ASP B N 1
ATOM 606 C CA . ASP B 1 6 ? -28.591 -5.576 -16.034 1.00 42.13 6 ASP B CA 1
ATOM 607 C C . ASP B 1 6 ? -28.001 -6.983 -16.073 1.00 40.71 6 ASP B C 1
ATOM 608 O O . ASP B 1 6 ? -27.678 -7.546 -15.036 1.00 39.90 6 ASP B O 1
ATOM 613 N N . GLU B 1 7 ? -27.830 -7.526 -17.277 1.00 39.39 7 GLU B N 1
ATOM 614 C CA . GLU B 1 7 ? -27.286 -8.867 -17.439 1.00 38.56 7 GLU B CA 1
ATOM 615 C C . GLU B 1 7 ? -25.803 -8.936 -17.098 1.00 37.07 7 GLU B C 1
ATOM 616 O O . GLU B 1 7 ? -25.365 -9.854 -16.409 1.00 36.84 7 GLU B O 1
ATOM 622 N N . VAL B 1 8 ? -25.039 -7.970 -17.606 1.00 35.68 8 VAL B N 1
ATOM 623 C CA . VAL B 1 8 ? -23.631 -7.826 -17.270 1.00 33.92 8 VAL B CA 1
ATOM 624 C C . VAL B 1 8 ? -23.480 -7.627 -15.749 1.00 32.77 8 VAL B C 1
ATOM 625 O O . VAL B 1 8 ? -22.656 -8.278 -15.109 1.00 30.92 8 VAL B O 1
ATOM 629 N N . ASN B 1 9 ? -24.312 -6.741 -15.203 1.00 32.28 9 ASN B N 1
ATOM 630 C CA . ASN B 1 9 ? -24.295 -6.402 -13.782 1.00 32.31 9 ASN B CA 1
ATOM 631 C C . ASN B 1 9 ? -24.546 -7.613 -12.926 1.00 32.29 9 ASN B C 1
ATOM 632 O O . ASN B 1 9 ? -23.853 -7.818 -11.934 1.00 31.91 9 ASN B O 1
ATOM 637 N N . PHE B 1 10 ? -25.529 -8.425 -13.311 1.00 32.59 10 PHE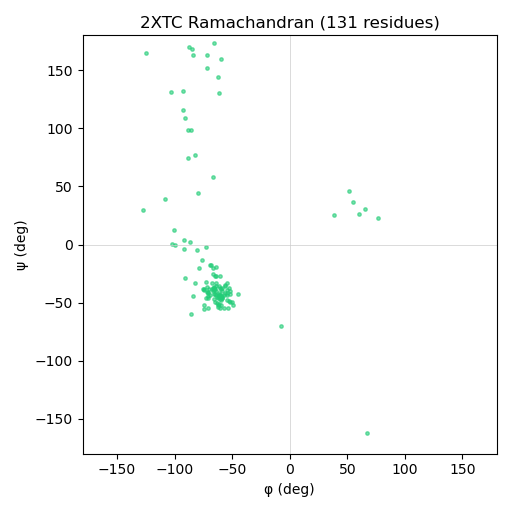 B N 1
ATOM 638 C CA . PHE B 1 10 ? -25.785 -9.633 -12.559 1.00 33.00 10 PHE B CA 1
ATOM 639 C C . PHE B 1 10 ? -24.634 -10.608 -12.656 1.00 32.24 10 PHE B C 1
ATOM 640 O O . PHE B 1 10 ? -24.268 -11.203 -11.649 1.00 32.50 10 PHE B O 1
ATOM 648 N N . LEU B 1 11 ? -24.068 -10.768 -13.858 1.00 30.94 11 LEU B N 1
ATOM 649 C CA . LEU B 1 11 ? -22.880 -11.601 -14.053 1.00 30.25 11 LEU B CA 1
ATOM 650 C C . LEU B 1 11 ? -21.664 -11.182 -13.191 1.00 29.65 11 LEU B C 1
ATOM 651 O O . LEU B 1 11 ? -20.975 -12.047 -12.631 1.00 28.32 11 LEU B O 1
ATOM 656 N N . VAL B 1 12 ? -21.380 -9.877 -13.101 1.00 29.44 12 VAL B N 1
ATOM 657 C CA . VAL B 1 12 ? -20.272 -9.452 -12.232 1.00 29.79 12 VAL B CA 1
ATOM 658 C C . VAL B 1 12 ? -20.613 -9.522 -10.741 1.00 29.78 12 VAL B C 1
ATOM 659 O O . VAL B 1 12 ? -19.771 -9.950 -9.957 1.00 30.48 12 VAL B O 1
ATOM 663 N N . TYR B 1 13 ? -21.835 -9.154 -10.367 1.00 29.71 13 TYR B N 1
ATOM 664 C CA . TYR B 1 13 ? -22.300 -9.338 -8.984 1.00 30.72 13 TYR B CA 1
ATOM 665 C C . TYR B 1 13 ? -22.053 -10.774 -8.488 1.00 30.76 13 TYR B C 1
ATOM 666 O O . TYR B 1 13 ? -21.480 -10.972 -7.404 1.00 30.93 13 TYR B O 1
ATOM 675 N N . ARG B 1 14 ? -22.461 -11.755 -9.298 1.00 30.28 14 ARG B N 1
ATOM 676 C CA . ARG B 1 14 ? -22.263 -13.171 -8.968 1.00 30.40 14 ARG B CA 1
ATOM 677 C C . ARG B 1 14 ? -20.789 -13.551 -8.922 1.00 29.62 14 ARG B C 1
ATOM 678 O O . ARG B 1 14 ? -20.374 -14.320 -8.059 1.00 29.04 14 ARG B O 1
ATOM 686 N N . TYR B 1 15 ? -20.000 -12.995 -9.840 1.00 29.11 15 TYR B N 1
ATOM 687 C CA . TYR B 1 15 ? -18.546 -13.184 -9.824 1.00 28.67 15 TYR B CA 1
ATOM 688 C C . TYR B 1 15 ? -17.893 -12.636 -8.537 1.00 28.69 15 TYR B C 1
ATOM 689 O O . TYR B 1 15 ? -16.994 -13.253 -7.982 1.00 28.64 15 TYR B O 1
ATOM 698 N N . LEU B 1 16 ? -18.339 -11.462 -8.097 1.00 29.09 16 LEU B N 1
ATOM 699 C CA . LEU B 1 16 ? -17.830 -10.839 -6.875 1.00 29.09 16 LEU B CA 1
ATOM 700 C C . LEU B 1 16 ? -18.179 -11.684 -5.634 1.00 29.50 16 LEU B C 1
ATOM 701 O O . LEU B 1 16 ? -17.308 -11.972 -4.824 1.00 29.30 16 LEU B O 1
ATOM 706 N N . GLN B 1 17 ? -19.452 -12.078 -5.523 1.00 29.81 17 GLN B N 1
ATOM 707 C CA . GLN B 1 17 ? -19.932 -12.987 -4.483 1.00 30.58 17 GLN B CA 1
ATOM 708 C C . GLN B 1 17 ? -19.123 -14.283 -4.432 1.00 30.88 17 GLN B C 1
ATOM 709 O O . GLN B 1 17 ? -18.572 -14.651 -3.378 1.00 30.58 17 GLN B O 1
ATOM 715 N N . GLU B 1 18 ? -19.042 -14.951 -5.585 1.00 30.78 18 GLU B N 1
ATOM 716 C CA . GLU B 1 18 ? -18.397 -16.255 -5.690 1.00 30.61 18 GLU B CA 1
ATOM 717 C C . GLU B 1 18 ? -16.901 -16.205 -5.461 1.00 30.73 18 GLU B C 1
ATOM 718 O O . GLU B 1 18 ? -16.331 -17.179 -4.970 1.00 30.87 18 GLU B O 1
ATOM 724 N N . SER B 1 19 ? -16.256 -15.111 -5.862 1.00 31.06 19 SER B N 1
ATOM 725 C CA . SER B 1 19 ? -14.797 -14.979 -5.701 1.00 31.58 19 SER B CA 1
ATOM 726 C C . SER B 1 19 ? -14.426 -14.564 -4.289 1.00 31.39 19 SER B C 1
ATOM 727 O O . SER B 1 19 ? -13.247 -14.464 -3.958 1.00 31.98 19 SER B O 1
ATOM 730 N N . GLY B 1 20 ? -15.429 -14.292 -3.465 1.00 31.46 20 GLY B N 1
ATOM 731 C 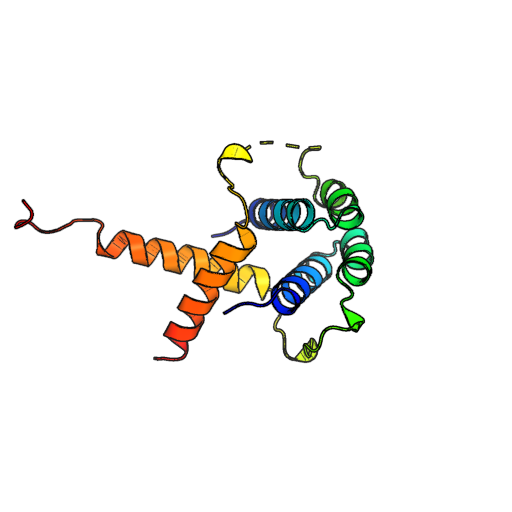CA . GLY B 1 20 ? -15.176 -13.860 -2.090 1.00 31.84 20 GLY B CA 1
ATOM 732 C C . GLY B 1 20 ? -14.740 -12.407 -1.973 1.00 32.02 20 GLY B C 1
ATOM 733 O O . GLY B 1 20 ? -14.107 -12.017 -0.986 1.00 30.96 20 GLY B O 1
ATOM 734 N N . PHE B 1 21 ? -15.089 -11.602 -2.979 1.00 32.01 21 PHE B N 1
ATOM 735 C CA . PHE B 1 21 ? -14.886 -10.156 -2.888 1.00 31.97 21 PHE B CA 1
ATOM 736 C C . PHE B 1 21 ? -16.041 -9.531 -2.113 1.00 31.75 21 PHE B C 1
ATOM 737 O O . PHE B 1 21 ? -16.926 -8.917 -2.706 1.00 32.69 21 PHE B O 1
ATOM 745 N N . SER B 1 22 ? -16.005 -9.688 -0.782 1.00 31.46 22 SER B N 1
ATOM 746 C CA . SER B 1 22 ? -17.143 -9.411 0.112 1.00 30.68 22 SER B CA 1
ATOM 747 C C . SER B 1 22 ? -17.636 -7.980 0.054 1.00 29.42 22 SER B C 1
ATOM 748 O O . SER B 1 22 ? -18.837 -7.727 0.012 1.00 28.45 22 SER B O 1
ATOM 751 N N . HIS B 1 23 ? -16.690 -7.050 0.134 1.00 28.96 23 HIS B N 1
ATOM 752 C CA . HIS B 1 23 ? -17.010 -5.633 0.221 1.00 28.47 23 HIS B CA 1
ATOM 753 C C . HIS B 1 23 ? -17.463 -5.069 -1.117 1.00 28.45 23 HIS B C 1
ATOM 754 O O . HIS B 1 23 ? -18.420 -4.292 -1.157 1.00 28.70 23 HIS B O 1
ATOM 761 N N . SER B 1 24 ? -16.839 -5.526 -2.209 1.00 28.66 24 SER B N 1
ATOM 762 C CA . SER B 1 24 ? -17.274 -5.176 -3.586 1.00 28.59 24 SER B CA 1
ATOM 763 C C . SER B 1 24 ? -18.685 -5.666 -3.918 1.00 28.24 24 SER B C 1
ATOM 764 O O . SER B 1 24 ? -19.492 -4.920 -4.465 1.00 27.88 24 SER B O 1
ATOM 767 N N . ALA B 1 25 ? -18.975 -6.918 -3.581 1.00 28.52 25 ALA B N 1
ATOM 768 C CA . ALA B 1 25 ? -20.314 -7.494 -3.798 1.00 29.08 25 ALA B CA 1
ATOM 769 C C . ALA B 1 25 ? -21.382 -6.699 -3.063 1.00 29.39 25 ALA B C 1
ATOM 770 O O . ALA B 1 25 ? -22.452 -6.398 -3.617 1.00 29.47 25 ALA B O 1
ATOM 772 N N . PHE B 1 26 ? -21.084 -6.355 -1.806 1.00 29.82 26 PHE B N 1
ATOM 773 C CA . PHE B 1 26 ? -21.983 -5.569 -0.983 1.00 29.93 26 PHE B CA 1
ATOM 774 C C . PHE B 1 26 ? -22.240 -4.214 -1.612 1.00 30.62 26 PHE B C 1
ATOM 775 O O . PHE B 1 26 ? -23.390 -3.826 -1.821 1.00 30.80 26 PHE B O 1
ATOM 783 N N . THR B 1 27 ? -21.158 -3.494 -1.896 1.00 31.46 27 THR B N 1
ATOM 784 C CA . THR B 1 27 ? -21.235 -2.171 -2.523 1.00 32.53 27 THR B CA 1
ATOM 785 C C . THR B 1 27 ? -21.835 -2.227 -3.935 1.00 32.58 27 THR B C 1
ATOM 786 O O . THR B 1 27 ? -22.694 -1.403 -4.276 1.00 32.55 27 THR B O 1
ATOM 790 N N . PHE B 1 28 ? -21.420 -3.205 -4.739 1.00 32.59 28 PHE B N 1
ATOM 791 C CA . PHE B 1 28 ? -21.954 -3.310 -6.101 1.00 33.11 28 PHE B CA 1
ATOM 792 C C . PHE B 1 28 ? -23.434 -3.659 -6.124 1.00 33.68 28 PHE B C 1
ATOM 793 O O . PHE B 1 28 ? -24.173 -3.150 -6.954 1.00 33.33 28 PHE B O 1
ATOM 801 N N . GLY B 1 29 ? -23.859 -4.513 -5.198 1.00 34.61 29 GLY B N 1
ATOM 802 C CA . GLY B 1 29 ? -25.266 -4.869 -5.068 1.00 36.15 29 GLY B CA 1
ATOM 803 C C . GLY B 1 29 ? -26.157 -3.657 -4.914 1.00 36.93 29 GLY B C 1
ATOM 804 O O . GLY B 1 29 ? -27.251 -3.621 -5.467 1.00 37.63 29 GLY B O 1
ATOM 805 N N . ILE B 1 30 ? -25.690 -2.665 -4.161 1.00 38.04 30 ILE B N 1
ATOM 806 C CA . ILE B 1 30 ? -26.418 -1.408 -3.980 1.00 39.01 30 ILE B CA 1
ATOM 807 C C . ILE B 1 30 ? -26.334 -0.514 -5.218 1.00 39.66 30 ILE B C 1
ATOM 808 O O . ILE B 1 30 ? -27.363 -0.101 -5.775 1.00 39.75 30 ILE B O 1
ATOM 813 N N . GLU B 1 31 ? -25.104 -0.228 -5.638 1.00 40.38 31 GLU B N 1
ATOM 814 C CA . GLU B 1 31 ? -24.829 0.698 -6.739 1.00 41.37 31 GLU B CA 1
ATOM 815 C C . GLU B 1 31 ? -25.500 0.243 -8.031 1.00 42.80 31 GLU B C 1
ATOM 816 O O . GLU B 1 31 ? -26.00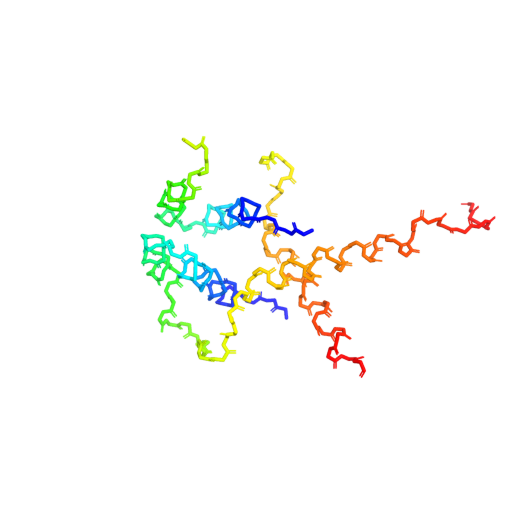7 1.065 -8.789 1.00 43.03 31 GLU B O 1
ATOM 822 N N . SER B 1 32 ? -25.513 -1.072 -8.242 1.00 44.72 32 SER B N 1
ATOM 823 C CA . SER B 1 32 ? -26.193 -1.744 -9.357 1.00 46.84 32 SER B CA 1
ATOM 824 C C . SER B 1 32 ? -27.709 -1.693 -9.291 1.00 48.40 32 SER B C 1
ATOM 825 O O . SER B 1 32 ? -28.382 -1.959 -10.290 1.00 48.29 32 SER B O 1
ATOM 828 N N . HIS B 1 33 ? -28.236 -1.399 -8.100 1.00 50.46 33 HIS B N 1
ATOM 829 C CA . HIS B 1 33 ? -29.643 -1.615 -7.776 1.00 52.70 33 HIS B CA 1
ATOM 830 C C . HIS B 1 33 ? -30.028 -3.046 -8.136 1.00 53.94 33 HIS B C 1
ATOM 831 O O . HIS B 1 33 ? -31.057 -3.258 -8.782 1.00 54.59 33 HIS B O 1
ATOM 838 N N . ILE B 1 34 ? -29.202 -4.023 -7.763 1.00 55.25 34 ILE B N 1
ATOM 839 C CA . ILE B 1 34 ? -29.535 -5.414 -8.067 1.00 56.79 34 ILE B CA 1
ATOM 840 C C . ILE B 1 34 ? -30.781 -5.824 -7.255 1.00 58.09 34 ILE B C 1
ATOM 841 O O . ILE B 1 34 ? -30.771 -6.746 -6.433 1.00 58.31 34 ILE B O 1
ATOM 846 N N . SER B 1 35 ? -31.840 -5.045 -7.515 1.00 59.57 35 SER B N 1
ATOM 847 C CA . SER B 1 35 ? -33.210 -5.191 -6.996 1.00 60.72 35 SER B CA 1
ATOM 848 C C . SER B 1 35 ? -33.336 -5.637 -5.543 1.00 61.43 35 SER B C 1
ATOM 849 O O . SER B 1 35 ? -34.353 -6.206 -5.141 1.00 61.84 35 SER B O 1
ATOM 852 N N . GLN B 1 36 ? -32.290 -5.351 -4.768 1.00 62.21 36 GLN B N 1
ATOM 853 C CA . GLN B 1 36 ? -32.300 -5.521 -3.325 1.00 62.81 36 GLN B CA 1
ATOM 854 C C . GLN B 1 36 ? -33.034 -4.334 -2.695 1.00 63.14 36 GLN B C 1
ATOM 855 O O . GLN B 1 36 ? -33.613 -3.501 -3.408 1.00 63.42 36 GLN B O 1
ATOM 857 N N . ASN B 1 40 ? -33.185 -14.496 -13.561 1.00 56.52 40 ASN B N 1
ATOM 858 C CA . ASN B 1 40 ? -33.384 -15.542 -12.558 1.00 56.23 40 ASN B CA 1
ATOM 859 C C . ASN B 1 40 ? -32.035 -16.068 -12.123 1.00 55.77 40 ASN B C 1
ATOM 860 O O . ASN B 1 40 ? -31.341 -16.748 -12.903 1.00 56.07 40 ASN B O 1
ATOM 862 N N . GLY B 1 41 ? -31.655 -15.736 -10.890 1.00 54.88 41 GLY B N 1
ATOM 863 C CA . GLY B 1 41 ? -30.387 -16.196 -10.325 1.00 54.02 41 GLY B CA 1
ATOM 864 C C . GLY B 1 41 ? -30.185 -17.672 -10.619 1.00 53.52 41 GLY B C 1
ATOM 865 O O . GLY B 1 41 ? -29.097 -18.101 -11.021 1.00 53.38 41 GLY B O 1
ATOM 866 N N . THR B 1 42 ? -31.270 -18.430 -10.454 1.00 52.89 42 THR B N 1
ATOM 867 C CA . THR B 1 42 ? -31.282 -19.887 -10.596 1.00 52.24 42 THR B CA 1
ATOM 868 C C . THR B 1 42 ? -30.702 -20.359 -11.929 1.00 51.51 42 THR B C 1
ATOM 869 O O . THR B 1 42 ? -30.009 -21.366 -11.983 1.00 51.35 42 THR B O 1
ATOM 873 N N . LEU B 1 43 ? -30.979 -19.606 -12.989 1.00 50.91 43 LEU B N 1
ATOM 874 C CA . LEU B 1 43 ? -30.491 -19.922 -14.327 1.00 50.07 43 LEU B CA 1
ATOM 875 C C . LEU B 1 43 ? -29.025 -19.525 -14.560 1.00 49.66 43 LEU B C 1
ATOM 876 O O . LEU B 1 43 ? -28.379 -20.064 -15.466 1.00 49.67 43 LEU B O 1
ATOM 881 N N . VAL B 1 44 ? -28.504 -18.600 -13.744 1.00 48.71 44 VAL B N 1
ATOM 882 C CA . VAL B 1 44 ? -27.071 -18.272 -13.762 1.00 47.27 44 VAL B CA 1
ATOM 883 C C . VAL B 1 44 ? -26.290 -19.180 -12.801 1.00 46.35 44 VAL B C 1
ATOM 884 O O . VAL B 1 44 ? -26.245 -18.938 -11.597 1.00 46.69 44 VAL B O 1
ATOM 888 N N . PRO B 1 45 ? -25.671 -20.238 -13.346 1.00 45.03 45 PRO B N 1
ATOM 889 C CA . PRO B 1 45 ? -24.816 -21.158 -12.622 1.00 43.83 45 PRO B CA 1
ATOM 890 C C . PRO B 1 45 ? -23.563 -20.479 -12.119 1.00 41.96 45 PRO B C 1
ATOM 891 O O . PRO B 1 45 ? -23.304 -19.332 -12.481 1.00 41.53 45 PRO B O 1
ATOM 895 N N . PRO B 1 46 ? -22.769 -21.204 -11.320 1.00 40.34 46 PRO B N 1
ATOM 896 C CA . PRO B 1 46 ? -21.472 -20.714 -10.876 1.00 39.08 46 PRO B CA 1
ATOM 897 C C . PRO B 1 46 ? -20.530 -20.427 -12.057 1.00 38.01 46 PRO B C 1
ATOM 898 O O . PRO B 1 46 ? -20.751 -20.931 -13.164 1.00 37.22 46 PRO B O 1
ATOM 902 N N . ALA B 1 47 ? -19.511 -19.601 -11.794 1.00 36.79 47 ALA B N 1
ATOM 903 C CA . ALA B 1 47 ? -18.400 -19.286 -12.707 1.00 35.52 47 ALA B CA 1
ATOM 904 C C . ALA B 1 47 ? -18.877 -18.757 -14.119 1.00 34.97 47 ALA B C 1
ATOM 905 O O . ALA B 1 47 ? -18.219 -19.022 -15.130 1.00 34.62 47 ALA B O 1
ATOM 907 N N . ALA B 1 48 ? -19.971 -17.970 -14.115 1.00 34.38 48 ALA B N 1
ATOM 908 C CA . ALA B 1 48 ? -20.723 -17.766 -15.423 1.00 33.54 48 ALA B CA 1
ATOM 909 C C . ALA B 1 48 ? -20.083 -16.649 -16.240 1.00 33.54 48 ALA B C 1
ATOM 910 O O . ALA B 1 48 ? -19.897 -16.808 -17.456 1.00 33.02 48 ALA B O 1
ATOM 912 N N . LEU B 1 49 ? -19.741 -15.538 -15.570 1.00 33.13 49 LEU B N 1
ATOM 913 C CA . LEU B 1 49 ? -18.907 -14.483 -16.168 1.00 33.41 49 LEU B CA 1
ATOM 914 C C . LEU B 1 49 ? -17.652 -15.075 -16.810 1.00 33.59 49 LEU B C 1
ATOM 915 O O . LEU B 1 49 ? -17.353 -14.812 -17.963 1.00 33.70 49 LEU B O 1
ATOM 920 N N . ILE B 1 50 ? -16.933 -15.879 -16.043 1.00 34.20 50 ILE B N 1
ATOM 921 C CA . ILE B 1 50 ? -15.697 -16.508 -16.469 1.00 35.02 50 ILE B CA 1
ATOM 922 C C . ILE B 1 50 ? -15.900 -17.422 -17.688 1.00 35.41 50 ILE B C 1
ATOM 923 O O . ILE B 1 50 ? -15.125 -17.367 -18.649 1.00 35.34 50 ILE B O 1
ATOM 928 N N . SER B 1 51 ? -16.935 -18.264 -17.625 1.00 35.24 51 SER B N 1
ATOM 929 C CA . SER B 1 51 ? -17.236 -19.215 -18.687 1.00 35.60 51 SER B CA 1
ATOM 930 C C . SER B 1 51 ? -17.544 -18.521 -20.013 1.00 35.35 51 SER B C 1
ATOM 931 O O . SER B 1 51 ? -17.075 -18.967 -21.050 1.00 35.09 51 SER B O 1
ATOM 934 N N . ILE B 1 52 ? -18.337 -17.445 -19.959 1.00 35.63 52 ILE B N 1
ATOM 935 C CA . ILE B 1 52 ? -18.710 -16.670 -21.148 1.00 36.10 52 ILE B CA 1
ATOM 936 C C . ILE B 1 52 ? -17.519 -15.888 -21.714 1.00 37.21 52 ILE B C 1
ATOM 937 O O . ILE B 1 52 ? -17.388 -15.764 -22.947 1.00 36.66 52 ILE B O 1
ATOM 942 N N . LEU B 1 53 ? -16.685 -15.345 -20.814 1.00 37.97 53 LEU B N 1
ATOM 943 C CA . LEU B 1 53 ? -15.456 -14.632 -21.205 1.00 39.10 53 LEU B CA 1
ATOM 944 C C . LEU B 1 53 ? -14.497 -15.578 -21.891 1.00 40.16 53 LEU B C 1
ATOM 945 O O . LEU B 1 53 ? -13.784 -15.185 -22.812 1.00 40.10 53 LEU B O 1
ATOM 950 N N . GLN B 1 54 ? -14.484 -16.821 -21.426 1.00 41.49 54 GLN B N 1
ATOM 951 C CA . GLN B 1 54 ? -13.637 -17.846 -21.999 1.00 43.44 54 GLN B CA 1
ATOM 952 C C . GLN B 1 54 ? -14.062 -18.210 -23.427 1.00 44.13 54 GLN B C 1
ATOM 953 O O . GLN B 1 54 ? -13.217 -18.450 -24.286 1.00 44.48 54 GLN B O 1
ATOM 959 N N . LYS B 1 55 ? -15.370 -18.251 -23.665 1.00 44.91 55 LYS B N 1
ATOM 960 C CA . LYS B 1 55 ? -15.924 -18.452 -25.001 1.00 46.12 55 LYS B CA 1
ATOM 961 C C . LYS B 1 55 ? -15.609 -17.269 -25.919 1.00 47.17 55 LYS B C 1
ATOM 962 O O . LYS B 1 55 ? -15.323 -17.458 -27.100 1.00 47.17 55 LYS B O 1
ATOM 968 N N . GLY B 1 56 ? -15.666 -16.059 -25.362 1.00 48.48 56 GLY B N 1
ATOM 969 C CA . GLY B 1 56 ? -15.356 -14.831 -26.082 1.00 50.43 56 GLY B CA 1
ATOM 970 C C . GLY B 1 56 ? -13.934 -14.746 -26.605 1.00 52.18 56 GLY B C 1
ATOM 971 O O . GLY B 1 56 ? -13.710 -14.191 -27.680 1.00 52.31 56 GLY B O 1
ATOM 972 N N . LEU B 1 57 ? -12.978 -15.286 -25.847 1.00 53.76 57 LEU B N 1
ATOM 973 C CA . LEU B 1 57 ? -11.572 -15.298 -26.250 1.00 55.68 57 LEU B CA 1
ATOM 974 C C . LEU B 1 57 ? -11.333 -16.321 -27.342 1.00 57.27 57 LEU B C 1
ATOM 975 O O . LEU B 1 57 ? -10.555 -16.078 -28.263 1.00 57.88 57 LEU B O 1
ATOM 980 N N . GLN B 1 58 ? -12.007 -17.463 -27.222 1.00 59.10 58 GLN B N 1
ATOM 981 C CA . GLN B 1 58 ? -12.063 -18.491 -28.257 1.00 60.81 58 GLN B CA 1
ATOM 982 C C . GLN B 1 58 ? -12.541 -17.916 -29.596 1.00 61.84 58 GLN B C 1
ATOM 983 O O . GLN B 1 58 ? -12.006 -18.264 -30.654 1.00 62.27 58 GLN B O 1
ATOM 989 N N . TYR B 1 59 ? -13.550 -17.044 -29.526 1.00 62.92 59 TYR B N 1
ATOM 990 C CA . TYR B 1 59 ? -14.108 -16.329 -30.675 1.00 64.03 59 TYR B CA 1
ATOM 991 C C . TYR B 1 59 ? -13.138 -15.261 -31.213 1.00 65.15 59 TYR B C 1
ATOM 992 O O . TYR B 1 59 ? -13.010 -15.096 -32.429 1.00 65.17 59 TYR B O 1
ATOM 1001 N N . VAL B 1 60 ? -12.474 -14.538 -30.306 1.00 66.54 60 VAL B N 1
ATOM 1002 C CA . VAL B 1 60 ? -11.465 -13.535 -30.672 1.00 67.95 60 VAL B CA 1
ATOM 1003 C C . VAL B 1 60 ? -10.261 -14.185 -31.374 1.00 69.22 60 VAL B C 1
ATOM 1004 O O . VAL B 1 60 ? -9.740 -13.643 -32.352 1.00 69.41 60 VAL B O 1
ATOM 1008 N N . GLU B 1 61 ? -9.845 -15.354 -30.880 1.00 70.60 61 GLU B N 1
ATOM 1009 C CA . GLU B 1 61 ? -8.761 -16.128 -31.488 1.00 71.93 61 GLU B CA 1
ATOM 1010 C C . GLU B 1 61 ? -9.150 -16.717 -32.853 1.00 73.04 61 GLU B C 1
ATOM 1011 O O . GLU B 1 61 ? -8.279 -17.109 -33.638 1.00 73.29 61 GLU B O 1
ATOM 1013 N N . ALA B 1 62 ? -10.453 -16.780 -33.127 1.00 74.25 62 ALA B N 1
ATOM 1014 C CA . ALA B 1 62 ? -10.959 -17.222 -34.426 1.00 75.48 62 ALA B CA 1
ATOM 1015 C C . ALA B 1 62 ? -10.935 -16.084 -35.462 1.00 76.33 62 ALA B C 1
ATOM 1016 O O . ALA B 1 62 ? -10.730 -16.326 -36.658 1.00 76.46 62 ALA B O 1
ATOM 1018 N N . GLU B 1 63 ? -11.153 -14.853 -34.998 1.00 77.32 63 GLU B N 1
ATOM 1019 C CA . GLU B 1 63 ? -11.007 -13.659 -35.838 1.00 78.34 63 GLU B CA 1
ATOM 1020 C C . GLU B 1 63 ? -9.530 -13.359 -36.113 1.00 78.94 63 GLU B C 1
ATOM 1021 O O . GLU B 1 63 ? -9.183 -12.831 -37.174 1.00 79.19 63 GLU B O 1
ATOM 1027 N N . ILE B 1 64 ? -8.672 -13.691 -35.148 1.00 79.58 64 ILE B N 1
ATOM 1028 C CA . ILE B 1 64 ? -7.226 -13.521 -35.290 1.00 80.26 64 ILE B CA 1
ATOM 1029 C C . ILE B 1 64 ? -6.616 -14.613 -36.177 1.00 80.74 64 ILE B C 1
ATOM 1030 O O . ILE B 1 64 ? -5.463 -14.505 -36.610 1.00 80.89 64 ILE B O 1
ATOM 1032 N N . SER B 1 65 ? -7.399 -15.659 -36.442 1.00 81.26 65 SER B N 1
ATOM 1033 C CA . SER B 1 65 ? -6.998 -16.721 -37.364 1.00 81.66 65 SER B CA 1
ATOM 1034 C C . SER B 1 65 ? -7.812 -16.647 -38.665 1.00 81.98 65 SER B C 1
ATOM 1035 O O . SER B 1 65 ? -8.217 -17.678 -39.225 1.00 82.18 65 SER B O 1
ATOM 1037 N N . ILE B 1 66 ? -8.048 -15.418 -39.133 1.00 82.19 66 ILE B N 1
ATOM 1038 C CA . ILE B 1 66 ? -8.750 -15.174 -40.395 1.00 82.28 66 ILE B CA 1
ATOM 1039 C C . ILE B 1 66 ? -7.765 -15.099 -41.557 1.00 82.35 66 ILE B C 1
ATOM 1040 O O . ILE B 1 66 ? -6.551 -15.000 -41.352 1.00 82.44 66 ILE B O 1
#

Organism: Homo sapiens (NCBI:txid9606)

Radius of gyration: 16.66 Å; Cα contacts (8 Å, |Δi|>4): 126; chains: 2; bounding box: 34×48×43 Å

B-factor: mean 39.91, std 11.66, range [23.8, 82.44]

InterPro domains:
  IPR001680 WD40 repeat [PF00400] (226-260)
  IPR001680 WD40 repeat [PF00400] (282-315)
  IPR001680 WD40 repeat [PF00400] (321-357)
  IPR001680 WD40 repeat [PF00400] (403-440)
  IPR001680 WD40 repeat [PF00400] (445-491)
  IPR001680 WD40 repeat [PF00400] (495-533)
  IPR001680 WD40 repeat [PS50082] (228-269)
  IPR001680 WD40 repeat [PS50082] (291-315)
  IPR001680 WD40 repeat [PS50082] (325-366)
  IPR001680 WD40 repeat [PS50082] (408-449)
  IPR001680 WD40 repeat [PS50082] (450-500)
  IPR001680 WD40 repeat [PS50082] (501-542)
  IPR001680 WD40 repeat [SM00320] (221-260)
  IPR001680 WD40 repeat [SM00320] (271-316)
  IPR001680 WD40 repeat [SM00320] (318-357)
  IPR001680 WD40 repeat [SM00320] (360-398)
  IPR001680 WD40 repeat [SM00320] (401-440)
  IPR001680 WD40 repeat [SM00320] (443-491)
  IPR001680 WD40 repeat [SM00320] (494-533)
  IPR001680 WD40 repeat [SM00320] (536-574)

Nearest PDB structures (foldseek):
  2xtc-assembly1_A-2  TM=1.010E+00  e=2.290E-10  Homo sapiens
  2xtd-assembly1_A-2  TM=1.010E+00  e=4.052E-08  Homo sapiens
  2xte-assembly1_J  TM=9.975E-01  e=4.309E-08  Homo sapiens
  2xte-assembly1_B  TM=9.987E-01  e=5.184E-08  Homo sapiens
  2xte-assembly3_G  TM=9.877E-01  e=1.021E-07  Homo sapiens

Secondary structure (DSSP, 8-state):
---HHHHHHHHHHHHHHTT-HHHHHHHHHHTTGGGS---GGGSPTTHHHHHHHHHHHHHHHHHHTTSS--TT--/---HHHHHHHHHHHHHHTT-HHHHHHHHHHTT----GGGS-TTHHHHHHHHHHHHHHHHTT-